Protein AF-A0A7J6TVJ0-F1 (afdb_monomer)

Organism: Perkinsus olseni (NCBI:txid32597)

Mean predicted aligned error: 6.68 Å

Solvent-accessible surface area (backbone atoms only — not comparable to full-atom values): 4917 Å² total; per-residue (Å²): 102,82,76,81,82,68,72,78,45,53,80,71,79,44,54,68,46,56,48,54,52,53,51,50,54,52,46,66,76,67,50,34,64,86,33,59,42,50,46,67,57,63,40,76,70,56,56,71,66,60,11,48,52,50,40,50,53,52,54,51,44,40,44,66,74,29,45,22,51,72,48,77,48,66,88,59,66,79,65,60,78,74,112

Sequence (83 aa):
MCRVGASDYQIRGVSTFMAEMLDAASIIQSADEHSLVIIDELGRGTSTEDGFGLAWHITKYIAAESRSFVLFATHFHELATLA

Secondary structure (DSSP, 8-state):
-----SHHHHTTT--HHHHHHHHHHHHHHH--TT-EEEEESTTTTS-HHHHHHHHHHHHHHIIIII--EEEEE-S-HHHHTT-

InterPro domains:
  IPR000432 DNA mismatch repair protein MutS, C-terminal [PF00488] (2-82)
  IPR000432 DNA mismatch repair protein MutS, C-terminal [PS00486] (35-51)
  IPR000432 DNA mismatch repair protein MutS, C-terminal [SM00534] (1-83)
  IPR027417 P-loop containing nucleoside triphosphate hydrolase [G3DSA:3.40.50.300] (1-83)
  IPR027417 P-loop containing nucleoside triphosphate hydrolase [SSF52540] (1-82)
  IPR045076 DNA mismatch repair MutS [PTHR11361] (1-81)

Radius of gyration: 12.54 Å; Cα contacts (8 Å, |Δi|>4): 95; chains: 1; bounding box: 26×31×25 Å

Structure (mmCIF, N/CA/C/O backbone):
data_AF-A0A7J6TVJ0-F1
#
_entry.id   AF-A0A7J6TVJ0-F1
#
loop_
_atom_site.group_PDB
_atom_site.id
_atom_site.type_symbol
_atom_site.label_atom_id
_atom_site.label_alt_id
_atom_site.label_comp_id
_atom_site.label_asym_id
_atom_site.label_entity_id
_atom_site.label_seq_id
_atom_site.pdbx_PDB_ins_code
_atom_site.Cartn_x
_atom_site.Cartn_y
_atom_site.Cartn_z
_atom_site.occupancy
_atom_site.B_iso_or_equiv
_atom_site.auth_seq_id
_atom_site.auth_comp_id
_atom_site.auth_asym_id
_atom_site.auth_atom_id
_atom_site.pdbx_PDB_model_num
ATOM 1 N N . MET A 1 1 ? -6.380 9.441 4.290 1.00 47.91 1 MET A N 1
ATOM 2 C CA . MET A 1 1 ? -5.420 10.093 3.362 1.00 47.91 1 MET A CA 1
ATOM 3 C C . MET A 1 1 ? -5.646 9.486 1.980 1.00 47.91 1 MET A C 1
ATOM 5 O O . MET A 1 1 ? -5.845 8.281 1.918 1.00 47.91 1 MET A O 1
ATOM 9 N N . CYS A 1 2 ? -5.730 10.280 0.910 1.00 41.88 2 CYS A N 1
ATOM 10 C CA . CYS A 1 2 ? -6.058 9.796 -0.442 1.00 41.88 2 CYS A CA 1
ATOM 11 C C . CYS A 1 2 ? -4.851 9.994 -1.376 1.00 41.88 2 CYS A C 1
ATOM 13 O O . CYS A 1 2 ? -4.259 11.073 -1.357 1.00 41.88 2 CYS A O 1
ATOM 15 N N . ARG A 1 3 ? -4.482 8.968 -2.158 1.00 56.84 3 ARG A N 1
ATOM 16 C CA . ARG A 1 3 ? -3.367 8.980 -3.122 1.00 56.84 3 ARG A CA 1
ATOM 17 C C . ARG A 1 3 ? -3.902 9.229 -4.533 1.00 56.84 3 ARG A C 1
ATOM 19 O O . ARG A 1 3 ? -4.670 8.422 -5.038 1.00 56.84 3 ARG A O 1
ATOM 26 N N . VAL A 1 4 ? -3.449 10.303 -5.183 1.00 49.34 4 VAL A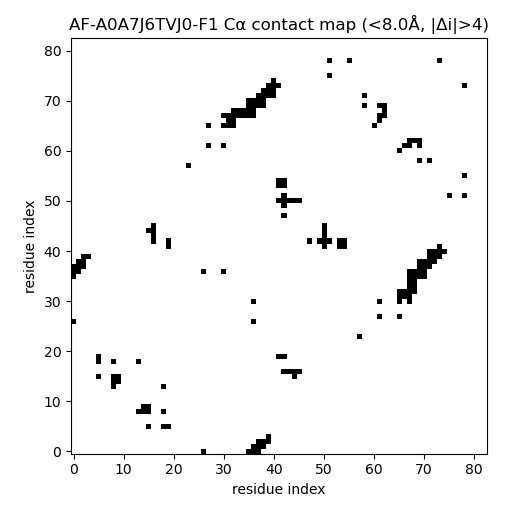 N 1
ATOM 27 C CA . VAL A 1 4 ? -3.657 10.554 -6.620 1.00 49.34 4 VAL A CA 1
ATOM 28 C C . VAL A 1 4 ? -2.351 11.096 -7.216 1.00 49.34 4 VAL A C 1
ATOM 30 O O . VAL A 1 4 ? -2.040 12.268 -7.056 1.00 49.34 4 VAL A O 1
ATOM 33 N N . GLY A 1 5 ? -1.600 10.241 -7.923 1.00 53.16 5 GLY A N 1
ATOM 34 C CA . GLY A 1 5 ? -0.529 10.647 -8.851 1.00 53.16 5 GLY A CA 1
ATOM 35 C C . GLY A 1 5 ? 0.873 10.904 -8.268 1.00 53.16 5 GLY A C 1
ATOM 36 O O . GLY A 1 5 ? 1.041 11.514 -7.223 1.00 53.16 5 GLY A O 1
ATOM 37 N N . ALA A 1 6 ? 1.904 10.454 -8.998 1.00 55.81 6 ALA A N 1
ATOM 38 C CA . ALA A 1 6 ? 3.324 10.509 -8.615 1.00 55.81 6 ALA A CA 1
ATOM 39 C C . ALA A 1 6 ? 4.094 11.744 -9.144 1.00 55.81 6 ALA A C 1
ATOM 41 O O . ALA A 1 6 ? 5.320 11.805 -9.032 1.00 55.81 6 ALA A O 1
ATOM 42 N N . SER A 1 7 ? 3.401 12.710 -9.754 1.00 51.75 7 SER A N 1
ATOM 43 C CA . SER A 1 7 ? 4.038 13.818 -10.482 1.00 51.75 7 SER A CA 1
ATOM 44 C C . SER A 1 7 ? 4.833 14.775 -9.582 1.00 51.75 7 SER A C 1
ATOM 46 O O . SER A 1 7 ? 5.858 15.300 -10.013 1.00 51.75 7 SER A O 1
ATOM 48 N N . ASP A 1 8 ? 4.424 14.965 -8.323 1.00 55.09 8 ASP A N 1
ATOM 49 C CA . ASP A 1 8 ? 5.051 15.951 -7.425 1.00 55.09 8 ASP A CA 1
ATOM 50 C C . ASP A 1 8 ? 6.438 15.519 -6.906 1.00 55.09 8 ASP A C 1
ATOM 52 O O . ASP A 1 8 ? 7.295 16.363 -6.625 1.00 55.09 8 ASP A O 1
ATOM 56 N N . TYR A 1 9 ? 6.705 14.210 -6.815 1.00 55.38 9 TYR A N 1
ATOM 57 C CA . TYR A 1 9 ? 7.983 13.681 -6.315 1.00 55.38 9 TYR A CA 1
ATOM 58 C C . TYR A 1 9 ? 9.062 13.554 -7.395 1.00 55.38 9 TYR A C 1
ATOM 60 O O . TYR A 1 9 ? 10.250 13.652 -7.078 1.00 55.38 9 TYR A O 1
ATOM 68 N N . GLN A 1 10 ? 8.683 13.417 -8.671 1.00 51.12 10 GLN A N 1
ATOM 69 C CA . GLN A 1 10 ? 9.645 13.338 -9.779 1.00 51.12 10 GLN A CA 1
ATOM 70 C C . GLN A 1 10 ? 10.479 14.622 -9.913 1.00 51.12 10 GLN A C 1
ATOM 72 O O . GLN A 1 10 ? 11.665 14.560 -10.233 1.00 51.12 10 GLN A O 1
ATOM 77 N N . ILE A 1 11 ? 9.903 15.779 -9.568 1.00 55.75 11 ILE A N 1
ATOM 78 C CA . ILE A 1 11 ? 10.595 17.080 -9.560 1.00 55.75 11 ILE A CA 1
ATOM 79 C C . ILE A 1 11 ? 11.703 17.128 -8.483 1.00 55.75 11 ILE A C 1
ATOM 81 O O . ILE A 1 11 ? 12.646 17.909 -8.596 1.00 55.75 11 ILE A O 1
ATOM 85 N N . ARG A 1 12 ? 11.642 16.262 -7.459 1.00 62.75 12 ARG A N 1
ATOM 86 C CA . ARG A 1 12 ? 12.608 16.200 -6.345 1.00 62.75 12 ARG A CA 1
ATOM 87 C C . ARG A 1 12 ? 13.723 15.161 -6.531 1.00 62.75 12 ARG A C 1
ATOM 89 O O . ARG A 1 12 ? 14.477 14.922 -5.593 1.00 62.75 12 ARG A O 1
ATOM 96 N N . GLY A 1 13 ? 13.839 14.538 -7.707 1.00 74.12 13 GLY A N 1
ATOM 97 C CA . GLY A 1 13 ? 14.897 13.557 -7.997 1.00 74.12 13 GLY A CA 1
ATOM 98 C C . GLY A 1 13 ? 14.712 12.191 -7.323 1.00 74.12 13 GLY A C 1
ATOM 99 O O . GLY A 1 13 ? 15.658 11.411 -7.250 1.00 74.12 13 GLY A O 1
ATOM 100 N N . VAL A 1 14 ? 13.508 11.893 -6.831 1.00 78.31 14 VAL A N 1
ATOM 101 C CA . VAL A 1 14 ? 13.162 10.599 -6.227 1.00 78.31 14 VAL A CA 1
ATOM 102 C C . VAL A 1 14 ? 12.533 9.706 -7.297 1.00 78.31 14 VAL A C 1
ATOM 104 O O . VAL A 1 14 ? 11.702 10.171 -8.080 1.00 78.31 14 VAL A O 1
ATOM 107 N N . SER A 1 15 ? 12.924 8.427 -7.357 1.00 84.19 15 SER A N 1
ATOM 108 C CA . SER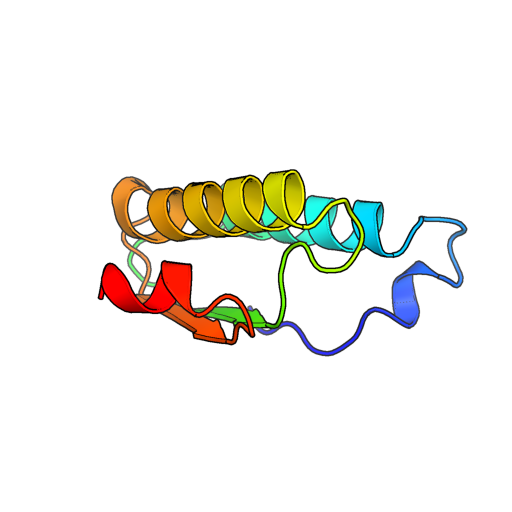 A 1 15 ? 12.298 7.488 -8.295 1.00 84.19 15 SER A CA 1
ATOM 109 C C . SER A 1 15 ? 10.819 7.313 -7.955 1.00 84.19 15 SER A C 1
ATOM 111 O O . SER A 1 15 ? 10.430 7.349 -6.787 1.00 84.19 15 SER A O 1
ATOM 113 N N . THR A 1 16 ? 9.983 7.089 -8.969 1.00 82.56 16 THR A N 1
ATOM 114 C CA . THR A 1 16 ? 8.545 6.870 -8.768 1.00 82.56 16 THR A CA 1
ATOM 115 C C . THR A 1 16 ? 8.288 5.756 -7.754 1.00 82.56 16 THR A C 1
ATOM 117 O O . THR A 1 16 ? 7.479 5.932 -6.854 1.00 82.56 16 THR A O 1
ATOM 120 N N . PHE A 1 17 ? 9.043 4.656 -7.827 1.00 85.94 17 PHE A N 1
ATOM 121 C CA . PHE A 1 17 ? 8.930 3.560 -6.867 1.00 85.94 17 PHE A CA 1
ATOM 122 C C . PHE A 1 17 ? 9.298 3.980 -5.435 1.00 85.94 17 PHE A C 1
ATOM 124 O O . PHE A 1 17 ? 8.577 3.666 -4.493 1.00 85.94 17 PHE A O 1
ATOM 131 N N . MET A 1 18 ? 10.392 4.726 -5.254 1.00 87.81 18 MET A N 1
ATOM 132 C CA . MET A 1 18 ? 10.801 5.190 -3.927 1.00 87.81 18 MET A CA 1
ATOM 133 C C . MET A 1 18 ? 9.770 6.149 -3.320 1.00 87.81 18 MET A C 1
ATOM 135 O O . MET A 1 18 ? 9.481 6.043 -2.131 1.00 87.81 18 MET A O 1
ATOM 139 N N . ALA A 1 19 ? 9.188 7.046 -4.121 1.00 85.88 19 ALA A N 1
ATOM 140 C CA . ALA A 1 19 ? 8.114 7.925 -3.663 1.00 85.88 19 ALA A CA 1
ATOM 141 C C . ALA A 1 19 ? 6.899 7.116 -3.173 1.00 85.88 19 ALA A C 1
ATOM 143 O O . ALA A 1 19 ? 6.410 7.349 -2.072 1.00 85.88 19 ALA A O 1
ATOM 144 N N . GLU A 1 20 ? 6.489 6.094 -3.930 1.00 87.06 20 GLU A N 1
ATOM 145 C CA . GLU A 1 20 ? 5.382 5.207 -3.551 1.00 87.06 20 GLU A CA 1
ATOM 146 C C . GLU A 1 20 ? 5.648 4.454 -2.237 1.00 87.06 20 GLU A C 1
ATOM 148 O O . GLU A 1 20 ? 4.740 4.297 -1.419 1.00 87.06 20 GLU A O 1
ATOM 153 N N . MET A 1 21 ? 6.888 4.012 -2.002 1.00 91.00 21 MET A N 1
ATOM 154 C CA . MET A 1 21 ? 7.262 3.333 -0.755 1.00 91.00 21 MET A CA 1
ATOM 155 C C . MET A 1 21 ? 7.307 4.281 0.446 1.00 91.00 21 MET A C 1
ATOM 157 O O . MET A 1 21 ? 6.931 3.887 1.550 1.00 91.00 21 MET A O 1
ATOM 161 N N . LEU A 1 22 ? 7.728 5.533 0.250 1.00 90.38 22 LEU A N 1
ATOM 162 C CA . LEU A 1 22 ? 7.697 6.551 1.305 1.00 90.38 22 LEU A CA 1
ATOM 163 C C . LEU A 1 22 ? 6.260 6.904 1.703 1.00 90.38 22 LEU A C 1
ATOM 165 O O . LEU A 1 22 ? 5.967 7.012 2.895 1.00 90.38 22 LEU A O 1
ATOM 169 N N . ASP A 1 23 ? 5.356 7.013 0.730 1.00 88.19 23 ASP A N 1
ATOM 170 C CA . ASP A 1 23 ? 3.934 7.235 0.995 1.00 88.19 23 ASP A CA 1
ATOM 171 C C . ASP A 1 23 ? 3.322 6.055 1.760 1.00 88.19 23 ASP A C 1
ATOM 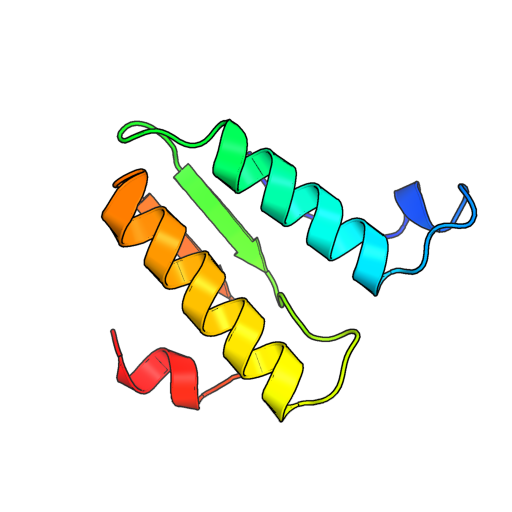173 O O . ASP A 1 23 ? 2.636 6.255 2.764 1.00 88.19 23 ASP A O 1
ATOM 177 N N . ALA A 1 24 ? 3.622 4.818 1.348 1.00 91.25 24 ALA A N 1
ATOM 178 C CA . ALA A 1 24 ? 3.179 3.621 2.061 1.00 91.25 24 ALA A CA 1
ATOM 179 C C . ALA A 1 24 ? 3.701 3.589 3.509 1.00 91.25 24 ALA A C 1
ATOM 181 O O . ALA A 1 24 ? 2.936 3.316 4.434 1.00 91.25 24 ALA A O 1
ATOM 182 N N . ALA A 1 25 ? 4.973 3.936 3.729 1.00 92.94 25 ALA A N 1
ATOM 183 C CA . ALA A 1 25 ? 5.555 4.026 5.066 1.00 92.94 25 ALA A CA 1
ATOM 184 C C . ALA A 1 25 ? 4.891 5.112 5.931 1.00 92.94 25 ALA A C 1
ATOM 186 O O . ALA A 1 25 ? 4.749 4.932 7.141 1.00 92.94 25 ALA A O 1
ATOM 187 N N . SER A 1 26 ? 4.474 6.229 5.329 1.00 92.25 26 SER A N 1
ATOM 188 C CA . SER A 1 26 ? 3.731 7.292 6.016 1.00 92.25 26 SER A CA 1
ATOM 189 C C . SER A 1 26 ? 2.331 6.829 6.431 1.00 92.25 26 SER A C 1
ATOM 191 O O . SER A 1 26 ? 1.915 7.046 7.571 1.00 92.25 26 SER A O 1
ATOM 193 N N . ILE A 1 27 ? 1.625 6.119 5.543 1.00 91.88 27 ILE A N 1
ATOM 194 C CA . ILE A 1 27 ? 0.318 5.519 5.846 1.00 91.88 27 ILE A CA 1
ATOM 195 C C . ILE A 1 27 ? 0.451 4.527 7.003 1.00 91.88 27 ILE A C 1
ATOM 197 O O . ILE A 1 27 ? -0.283 4.641 7.975 1.00 91.88 27 ILE A O 1
ATOM 201 N N . ILE A 1 28 ? 1.416 3.607 6.943 1.00 93.06 28 ILE A N 1
ATOM 202 C CA . ILE A 1 28 ? 1.641 2.606 7.999 1.00 93.06 28 ILE A CA 1
ATOM 203 C C . ILE A 1 28 ? 1.890 3.262 9.366 1.00 93.06 28 ILE A C 1
ATOM 205 O O . ILE A 1 28 ? 1.403 2.771 10.377 1.00 93.06 28 IL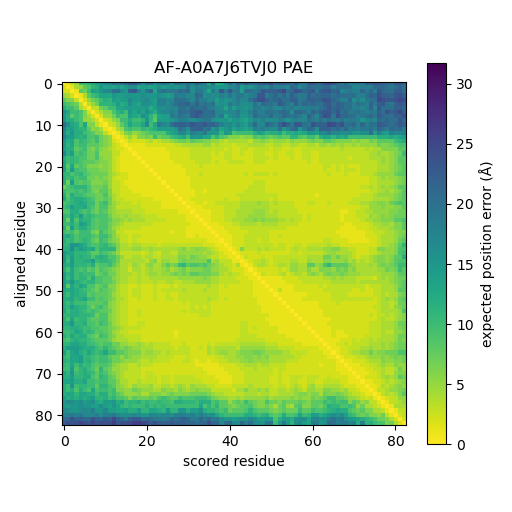E A O 1
ATOM 209 N N . GLN A 1 29 ? 2.633 4.371 9.409 1.00 93.75 29 GLN A N 1
ATOM 210 C CA . GLN A 1 29 ? 2.943 5.069 10.661 1.00 93.75 29 GLN A CA 1
ATOM 211 C C . GLN A 1 29 ? 1.774 5.879 11.235 1.00 93.75 29 GLN A C 1
ATOM 213 O O . GLN A 1 29 ? 1.799 6.207 12.418 1.00 93.75 29 GLN A O 1
ATOM 218 N N . SER A 1 30 ? 0.791 6.248 10.411 1.00 92.44 30 SER A N 1
ATOM 219 C CA . SER A 1 30 ? -0.287 7.168 10.801 1.00 92.44 30 SER A CA 1
ATOM 220 C C . SER A 1 30 ? -1.675 6.535 10.847 1.00 92.44 30 SER A C 1
ATOM 222 O O . SER A 1 30 ? -2.562 7.096 11.484 1.00 92.44 30 SER A O 1
ATOM 224 N N . ALA A 1 31 ? -1.880 5.402 10.176 1.00 94.69 31 ALA A N 1
ATOM 225 C CA . ALA A 1 31 ? -3.175 4.749 10.087 1.00 94.69 31 ALA A CA 1
ATOM 226 C C . ALA A 1 31 ? -3.563 4.071 11.408 1.00 94.69 31 ALA A C 1
ATOM 228 O O . ALA A 1 31 ? -2.783 3.325 12.004 1.00 94.69 31 ALA A O 1
ATOM 229 N N . ASP A 1 32 ? -4.809 4.297 11.809 1.00 93.62 32 ASP A N 1
ATOM 230 C CA . ASP A 1 32 ? -5.457 3.725 12.987 1.00 93.62 32 ASP A CA 1
ATOM 231 C C . ASP A 1 32 ? -6.805 3.075 12.621 1.00 93.62 32 ASP A C 1
ATOM 233 O O . ASP A 1 32 ? -7.224 3.052 11.458 1.00 93.62 32 ASP A O 1
ATOM 237 N N . GLU A 1 33 ? -7.523 2.556 13.612 1.00 96.06 33 GLU A N 1
ATOM 238 C CA . GLU A 1 33 ? -8.790 1.841 13.411 1.00 96.06 33 GLU A CA 1
ATOM 239 C C . GLU A 1 33 ? -9.941 2.732 12.908 1.00 96.06 33 GLU A C 1
ATOM 241 O O . GLU A 1 33 ? -10.973 2.233 12.457 1.00 96.06 33 GLU A O 1
ATOM 246 N N . HIS A 1 34 ? -9.774 4.056 12.952 1.00 95.44 34 HIS A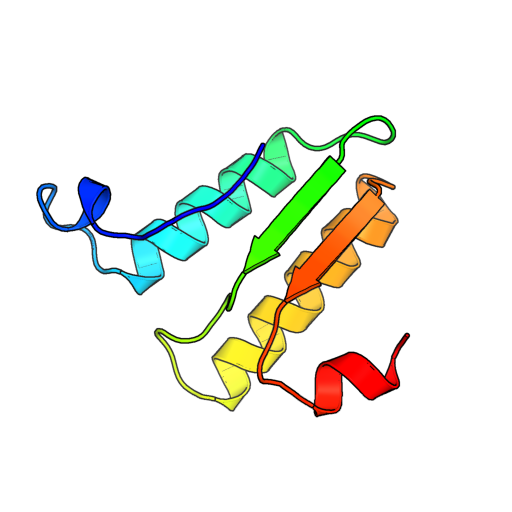 N 1
ATOM 247 C CA . HIS A 1 34 ? -10.740 5.034 12.443 1.00 95.44 34 HIS A CA 1
ATOM 248 C C . HIS A 1 34 ? -10.363 5.569 11.057 1.00 95.44 34 HIS A C 1
ATOM 250 O O . HIS A 1 34 ? -11.087 6.381 10.472 1.00 95.44 34 HIS A O 1
ATOM 256 N N . SER A 1 35 ? -9.238 5.111 10.513 1.00 94.69 35 SER A N 1
ATOM 257 C CA . SER A 1 35 ? -8.715 5.568 9.238 1.00 94.69 35 SER A CA 1
ATOM 258 C C . SER A 1 35 ? -9.377 4.858 8.053 1.00 94.69 35 SER A C 1
ATOM 260 O O . SER A 1 35 ? -9.552 3.639 8.032 1.00 94.69 35 SER A O 1
ATOM 262 N N . LEU A 1 36 ? -9.677 5.643 7.015 1.00 94.38 36 LEU A N 1
ATOM 263 C CA . LEU A 1 36 ? -9.923 5.152 5.660 1.00 94.38 36 LEU A CA 1
ATOM 264 C C . LEU A 1 36 ? -8.623 5.257 4.858 1.00 94.38 36 LEU A C 1
ATOM 266 O O . LEU A 1 36 ? -8.134 6.363 4.578 1.00 94.38 36 LEU A O 1
ATOM 270 N N . VAL A 1 37 ? -8.082 4.103 4.485 1.00 92.19 37 VAL A N 1
ATOM 271 C CA . VAL A 1 37 ? -6.864 3.973 3.686 1.00 92.19 37 VAL A CA 1
ATOM 272 C C . VAL A 1 37 ? -7.250 3.596 2.262 1.00 92.19 37 VAL A C 1
ATOM 274 O O . VAL A 1 37 ? -7.925 2.598 2.033 1.00 92.19 37 VAL A O 1
ATOM 277 N N . ILE A 1 38 ? -6.823 4.408 1.297 1.00 92.25 38 ILE A N 1
ATOM 278 C CA . ILE A 1 38 ? -7.063 4.171 -0.127 1.00 92.25 38 ILE A CA 1
ATOM 279 C C . ILE A 1 38 ? -5.710 4.017 -0.802 1.00 92.25 38 ILE A C 1
ATOM 281 O O . ILE A 1 38 ? -4.862 4.908 -0.710 1.00 92.25 38 ILE A O 1
ATOM 285 N N . ILE A 1 39 ? -5.520 2.894 -1.479 1.00 89.50 39 ILE A N 1
ATOM 286 C CA . ILE A 1 39 ? -4.286 2.573 -2.181 1.00 89.50 39 ILE A CA 1
ATOM 287 C C . ILE A 1 39 ? -4.630 2.239 -3.630 1.00 89.50 39 ILE A C 1
ATOM 289 O O . ILE A 1 39 ? -5.537 1.454 -3.894 1.00 89.50 39 ILE A O 1
ATOM 293 N N . ASP A 1 40 ? -3.887 2.840 -4.554 1.00 89.12 40 ASP A N 1
ATOM 294 C CA . ASP A 1 40 ? -4.066 2.693 -5.996 1.00 89.12 40 ASP A CA 1
ATOM 295 C C . ASP A 1 40 ? -2.747 2.239 -6.634 1.00 89.12 40 ASP A C 1
ATOM 297 O O . ASP A 1 40 ? -1.720 2.916 -6.501 1.00 89.12 40 ASP A O 1
ATOM 301 N N . GLU A 1 41 ? -2.765 1.063 -7.260 1.00 86.56 41 GLU A N 1
ATOM 302 C CA . GLU A 1 41 ? -1.669 0.463 -8.031 1.00 86.56 41 GLU A CA 1
ATOM 303 C C . GLU A 1 41 ? -0.300 0.491 -7.319 1.00 86.56 41 GLU A C 1
ATOM 305 O O . GLU A 1 41 ? 0.718 0.943 -7.858 1.00 86.56 41 GLU A O 1
ATOM 310 N N . LEU A 1 42 ? -0.259 0.030 -6.063 1.00 87.31 42 LEU A N 1
ATOM 311 C CA . LEU A 1 42 ? 0.989 -0.116 -5.305 1.00 87.31 42 LEU A CA 1
ATOM 312 C C . LEU A 1 42 ? 1.864 -1.229 -5.902 1.00 87.31 42 LEU A C 1
ATOM 314 O O . LEU A 1 42 ? 1.374 -2.316 -6.186 1.00 87.31 42 LEU A O 1
ATOM 318 N N . GLY A 1 43 ? 3.165 -0.968 -6.056 1.00 84.62 43 GLY A N 1
ATOM 319 C CA . GLY A 1 43 ? 4.131 -1.977 -6.509 1.00 84.62 43 GLY A CA 1
ATOM 320 C C . GLY A 1 43 ? 4.366 -2.031 -8.023 1.00 84.62 43 GLY A C 1
ATOM 321 O O . GLY A 1 43 ? 5.182 -2.828 -8.471 1.00 84.62 43 GLY A O 1
ATOM 322 N N . ARG A 1 44 ? 3.748 -1.152 -8.825 1.00 84.25 44 ARG A N 1
ATOM 323 C CA . ARG A 1 44 ? 3.943 -1.105 -10.293 1.00 84.25 44 ARG A CA 1
ATOM 324 C C . ARG A 1 44 ? 5.368 -0.751 -10.749 1.00 84.25 44 ARG A C 1
ATOM 326 O O . ARG A 1 44 ? 5.716 -0.955 -11.904 1.00 84.25 44 ARG A O 1
ATOM 333 N N . GLY A 1 45 ? 6.160 -0.125 -9.875 1.00 82.38 45 GLY A N 1
ATOM 334 C CA . GLY A 1 45 ? 7.488 0.410 -10.196 1.00 82.38 45 GLY A CA 1
ATOM 335 C C . GLY A 1 45 ? 8.649 -0.576 -10.022 1.00 82.38 45 GLY A C 1
ATOM 336 O O . GLY A 1 45 ? 9.797 -0.145 -10.090 1.00 82.38 45 GLY A O 1
ATOM 337 N N . THR A 1 46 ? 8.369 -1.856 -9.755 1.00 87.44 46 THR A N 1
ATOM 338 C CA . THR A 1 46 ? 9.365 -2.917 -9.519 1.00 87.44 46 THR A CA 1
ATOM 339 C C . THR A 1 46 ? 8.996 -4.200 -10.284 1.00 87.44 46 THR A C 1
ATOM 341 O O . THR A 1 46 ? 8.082 -4.186 -11.109 1.00 87.44 46 THR A O 1
ATOM 344 N N . SER A 1 47 ? 9.726 -5.299 -10.066 1.00 89.81 47 SER A N 1
ATOM 345 C CA . SER A 1 47 ? 9.405 -6.610 -10.646 1.00 89.81 47 SER A CA 1
ATOM 346 C C . SER A 1 47 ? 7.988 -7.055 -10.255 1.00 89.81 47 SER A C 1
ATOM 348 O O . SER A 1 47 ? 7.492 -6.698 -9.190 1.00 89.81 47 SER A O 1
ATOM 350 N N . THR A 1 48 ? 7.313 -7.828 -11.109 1.00 85.69 48 THR A N 1
ATOM 351 C CA . THR A 1 48 ? 5.923 -8.251 -10.863 1.00 85.69 48 THR A CA 1
ATOM 352 C C . THR A 1 48 ? 5.784 -9.041 -9.559 1.00 85.69 48 THR A C 1
ATOM 354 O O . THR A 1 48 ? 4.854 -8.791 -8.798 1.00 85.69 48 THR A O 1
ATOM 357 N N . GLU A 1 49 ? 6.724 -9.946 -9.270 1.00 87.88 49 GLU A N 1
ATOM 358 C CA . GLU A 1 49 ? 6.708 -10.757 -8.046 1.00 87.88 49 GLU A CA 1
ATOM 359 C C . GLU A 1 49 ? 6.983 -9.912 -6.793 1.00 87.88 49 GLU A C 1
ATOM 361 O O . GLU A 1 49 ? 6.247 -10.023 -5.810 1.00 87.88 49 GLU A O 1
ATOM 366 N N . ASP A 1 50 ? 7.973 -9.012 -6.839 1.00 90.94 50 ASP A N 1
ATOM 367 C CA . ASP A 1 50 ? 8.269 -8.116 -5.711 1.00 90.94 50 ASP A CA 1
ATOM 368 C C . ASP A 1 50 ? 7.130 -7.116 -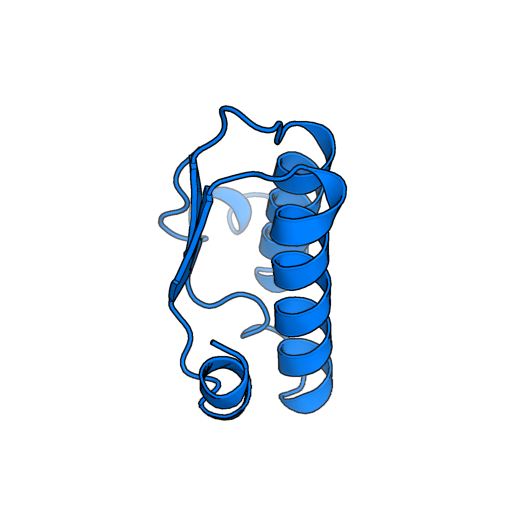5.484 1.00 90.94 50 ASP A C 1
ATOM 370 O O . ASP A 1 50 ? 6.760 -6.825 -4.346 1.00 90.94 50 ASP A O 1
ATOM 374 N N . GLY A 1 51 ? 6.560 -6.592 -6.570 1.00 90.44 51 GLY A N 1
ATOM 375 C CA . GLY A 1 51 ? 5.450 -5.648 -6.553 1.00 90.44 51 GLY A CA 1
ATOM 376 C C . GLY A 1 51 ? 4.207 -6.271 -5.935 1.00 90.44 51 GLY A C 1
ATOM 377 O O . GLY A 1 51 ? 3.613 -5.671 -5.038 1.00 90.44 51 GLY A O 1
ATOM 378 N N . PHE A 1 52 ? 3.875 -7.499 -6.344 1.00 90.31 52 PHE A N 1
ATOM 379 C CA . PHE A 1 52 ? 2.802 -8.286 -5.744 1.00 90.31 52 PHE A CA 1
ATOM 380 C C . PHE A 1 52 ? 3.063 -8.546 -4.258 1.00 90.31 52 PHE A C 1
ATOM 382 O O . PHE A 1 52 ? 2.202 -8.259 -3.428 1.00 90.31 52 PHE A O 1
ATOM 389 N N . GLY A 1 53 ? 4.255 -9.036 -3.904 1.00 91.56 53 GLY A N 1
ATOM 390 C CA . GLY A 1 53 ? 4.611 -9.340 -2.518 1.00 91.56 53 GLY A CA 1
ATOM 391 C C . GLY A 1 53 ? 4.516 -8.116 -1.604 1.00 91.56 53 GLY A C 1
ATOM 392 O O . GLY A 1 53 ? 3.924 -8.187 -0.524 1.00 91.56 53 GLY A O 1
ATOM 393 N N . LEU A 1 54 ? 5.030 -6.969 -2.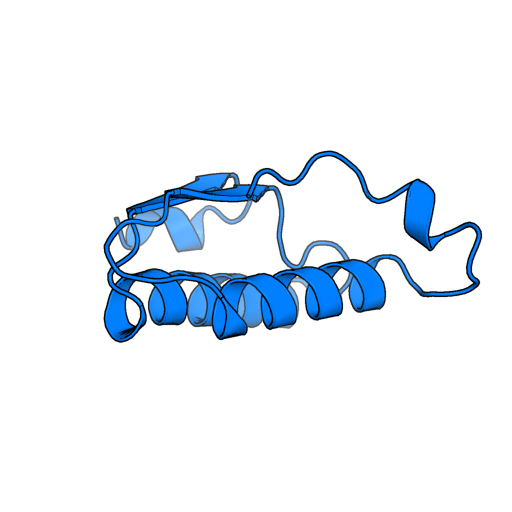053 1.00 92.06 54 LEU A N 1
ATOM 394 C CA . LEU A 1 54 ? 4.934 -5.703 -1.325 1.00 92.06 54 LEU A CA 1
ATOM 395 C C . LEU A 1 54 ? 3.483 -5.240 -1.188 1.00 92.06 54 LEU A C 1
ATOM 397 O O . LEU A 1 54 ? 3.039 -4.960 -0.074 1.00 92.06 54 LEU A O 1
ATOM 401 N N . ALA A 1 55 ? 2.737 -5.189 -2.294 1.00 91.06 55 ALA A N 1
ATOM 402 C CA . ALA A 1 55 ? 1.331 -4.794 -2.303 1.00 91.06 55 ALA A CA 1
ATOM 403 C C . ALA A 1 55 ? 0.492 -5.650 -1.345 1.00 91.06 55 ALA A C 1
ATOM 405 O O . ALA A 1 55 ? -0.279 -5.122 -0.537 1.00 91.06 55 ALA A O 1
ATOM 406 N N . TRP A 1 56 ? 0.703 -6.964 -1.400 1.00 89.75 56 TRP A N 1
ATOM 407 C CA . TRP A 1 56 ? 0.056 -7.956 -0.559 1.00 89.75 56 TRP A CA 1
ATOM 408 C C . TRP A 1 56 ? 0.338 -7.721 0.926 1.00 89.75 56 TRP A C 1
ATOM 410 O O . TRP A 1 56 ? -0.583 -7.523 1.725 1.00 89.75 56 TRP A O 1
ATOM 420 N N . HIS A 1 57 ? 1.615 -7.715 1.309 1.00 91.75 57 HIS A N 1
ATOM 421 C CA . HIS A 1 57 ? 1.999 -7.631 2.713 1.00 91.75 57 HIS A CA 1
ATOM 422 C C . HIS A 1 57 ? 1.666 -6.276 3.337 1.00 91.75 57 HIS A C 1
ATOM 424 O O . HIS A 1 57 ? 1.205 -6.249 4.477 1.00 91.75 57 HIS A O 1
ATOM 430 N N . ILE A 1 58 ? 1.827 -5.172 2.602 1.00 92.06 58 ILE A N 1
ATOM 431 C CA . ILE A 1 58 ? 1.499 -3.825 3.093 1.00 92.06 58 ILE A CA 1
ATOM 432 C C . ILE A 1 58 ? -0.004 -3.699 3.352 1.00 92.06 58 ILE A C 1
ATOM 434 O O . ILE A 1 58 ? -0.411 -3.293 4.440 1.00 92.06 58 ILE A O 1
ATOM 438 N N . THR A 1 59 ? -0.836 -4.094 2.387 1.00 90.31 59 THR A N 1
ATOM 439 C CA . THR A 1 59 ? -2.300 -4.003 2.513 1.00 90.31 59 THR A CA 1
ATOM 440 C C . THR A 1 59 ? -2.800 -4.867 3.665 1.00 90.31 59 THR A C 1
ATOM 442 O O . THR A 1 59 ? -3.572 -4.403 4.506 1.00 90.31 59 THR A O 1
ATOM 445 N N . LYS A 1 60 ? -2.303 -6.108 3.755 1.00 90.25 60 LYS 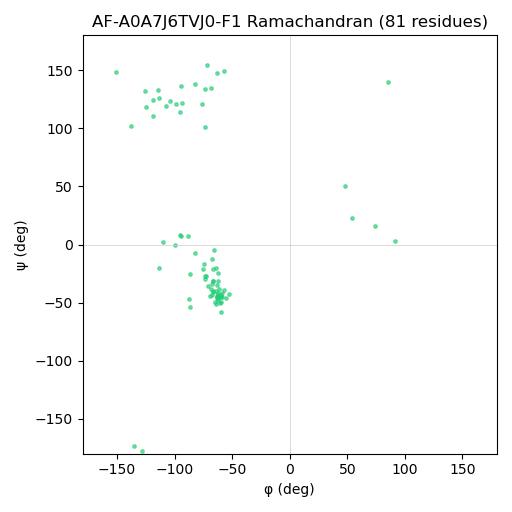A N 1
ATOM 446 C CA . LYS A 1 60 ? -2.647 -7.027 4.843 1.00 90.25 60 LYS A CA 1
ATOM 447 C C . LYS A 1 60 ? -2.211 -6.492 6.205 1.00 90.25 60 LYS A C 1
ATOM 449 O O . LYS A 1 60 ? -2.964 -6.620 7.165 1.00 90.25 60 LYS A O 1
ATOM 454 N N . TYR A 1 61 ? -1.020 -5.903 6.294 1.00 92.50 61 TYR A N 1
ATOM 455 C CA . TYR A 1 61 ? -0.516 -5.317 7.533 1.00 92.50 61 TYR A CA 1
ATOM 456 C C . TYR A 1 61 ? -1.412 -4.171 8.010 1.00 92.50 61 TYR A C 1
ATOM 458 O O . TYR A 1 61 ? -1.829 -4.172 9.161 1.00 92.50 61 TYR A O 1
ATOM 466 N N . ILE A 1 62 ? -1.780 -3.241 7.126 1.00 91.25 62 ILE A N 1
ATOM 467 C CA . ILE A 1 62 ? -2.648 -2.107 7.482 1.00 91.25 62 ILE A CA 1
ATOM 468 C C . ILE A 1 62 ? -4.031 -2.600 7.938 1.00 91.25 62 ILE A C 1
ATOM 470 O O . ILE A 1 62 ? -4.556 -2.141 8.951 1.00 91.25 62 ILE A O 1
ATOM 474 N N . ALA A 1 63 ? -4.612 -3.569 7.228 1.00 90.44 63 ALA A N 1
ATOM 475 C CA . ALA A 1 63 ? -5.918 -4.118 7.582 1.00 90.44 63 ALA A CA 1
ATOM 476 C C . ALA A 1 63 ? -5.903 -4.908 8.906 1.00 90.44 63 ALA A C 1
ATOM 478 O O . ALA A 1 63 ? -6.890 -4.893 9.637 1.00 90.44 63 ALA A O 1
ATOM 479 N N . ALA A 1 64 ? -4.806 -5.605 9.221 1.00 90.94 64 ALA A N 1
ATOM 480 C CA . ALA A 1 64 ? -4.709 -6.444 10.416 1.00 90.94 64 ALA A CA 1
ATOM 481 C C . ALA A 1 64 ? -4.228 -5.677 11.658 1.00 90.94 64 ALA A C 1
ATOM 483 O O . ALA A 1 64 ? -4.830 -5.816 12.721 1.00 90.94 64 ALA A O 1
ATOM 484 N N . GLU A 1 65 ? -3.165 -4.882 11.525 1.00 92.25 65 GLU A N 1
ATOM 485 C CA . GLU A 1 65 ? -2.493 -4.217 12.646 1.00 92.25 65 GLU A CA 1
ATOM 486 C C . GLU A 1 65 ? -3.149 -2.874 12.969 1.00 92.25 65 GLU A C 1
ATOM 488 O O . GLU A 1 65 ? -3.602 -2.655 14.090 1.00 92.25 65 GLU A O 1
ATOM 493 N N . SER A 1 66 ? -3.283 -1.997 11.969 1.00 89.19 66 SER A N 1
ATOM 494 C CA . SER A 1 66 ? -3.969 -0.710 12.143 1.00 89.19 66 SER A CA 1
ATOM 495 C C . SER A 1 66 ? -5.487 -0.868 12.212 1.00 89.19 66 SER A C 1
ATOM 497 O O . SER A 1 66 ? -6.170 0.053 12.646 1.00 89.19 66 SER A O 1
ATOM 499 N N . ARG A 1 67 ? -6.033 -2.018 11.782 1.00 91.50 67 ARG A N 1
ATOM 500 C CA . ARG A 1 67 ? -7.482 -2.308 11.721 1.00 91.50 67 ARG A CA 1
ATOM 501 C C . ARG A 1 67 ? -8.278 -1.262 10.935 1.00 91.50 67 ARG A C 1
ATOM 503 O O . ARG A 1 67 ? -9.482 -1.110 11.135 1.00 91.50 67 ARG A O 1
ATOM 510 N N . SER A 1 68 ? -7.600 -0.544 10.046 1.00 92.31 68 SER A N 1
ATOM 511 C CA . SER A 1 68 ? -8.185 0.498 9.213 1.00 92.31 68 SER A CA 1
ATOM 512 C C . SER A 1 68 ? -9.083 -0.111 8.142 1.00 92.31 68 SER A C 1
ATOM 514 O O . SER A 1 68 ? -8.857 -1.233 7.681 1.00 92.31 68 SER A O 1
ATOM 516 N N . PHE A 1 69 ? -10.064 0.655 7.667 1.00 92.94 69 PHE A N 1
ATOM 517 C CA . PHE A 1 69 ? -10.800 0.267 6.469 1.00 92.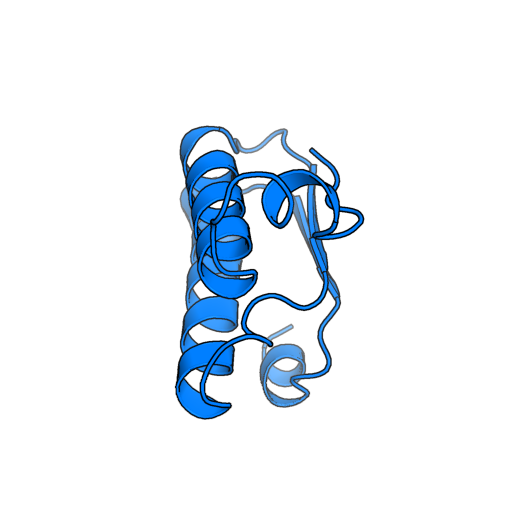94 69 PHE A CA 1
ATOM 518 C C . PHE A 1 69 ? -9.932 0.548 5.240 1.00 92.94 69 PHE A C 1
ATOM 520 O O . PHE A 1 69 ? -9.534 1.694 5.011 1.00 92.94 69 PHE A O 1
ATOM 527 N N . VAL A 1 70 ? -9.631 -0.488 4.455 1.00 92.31 70 VAL A N 1
ATOM 528 C CA . VAL A 1 70 ? -8.718 -0.393 3.309 1.00 92.31 70 VAL A CA 1
ATOM 529 C C . VAL A 1 70 ? -9.469 -0.619 2.001 1.00 92.31 70 VAL A C 1
ATOM 531 O O . VAL A 1 70 ? -10.119 -1.645 1.818 1.00 92.31 70 VAL A O 1
ATOM 534 N N . LEU A 1 71 ? -9.339 0.324 1.069 1.00 91.75 71 LEU A N 1
ATOM 535 C CA . LEU A 1 71 ? -9.716 0.159 -0.333 1.00 91.75 71 LEU A CA 1
ATOM 536 C C . LEU A 1 71 ? -8.447 0.047 -1.171 1.00 91.75 71 LEU A C 1
ATOM 538 O O . LEU A 1 71 ? -7.629 0.968 -1.191 1.00 91.75 71 LEU A O 1
ATOM 542 N N . PHE A 1 72 ? -8.293 -1.081 -1.857 1.00 90.12 72 PHE A N 1
ATOM 543 C CA . PHE A 1 72 ? -7.116 -1.392 -2.660 1.00 90.12 72 PHE A CA 1
ATOM 544 C C . PHE A 1 72 ? -7.520 -1.586 -4.125 1.00 90.12 72 PHE A C 1
ATOM 546 O O . PHE A 1 72 ? -8.193 -2.560 -4.457 1.00 90.12 72 PHE A O 1
ATOM 553 N N . ALA A 1 73 ? -7.131 -0.654 -4.994 1.00 90.00 73 ALA A N 1
ATOM 554 C CA . ALA A 1 73 ? -7.279 -0.780 -6.440 1.00 90.00 73 ALA A CA 1
ATOM 555 C C . ALA A 1 73 ? -5.985 -1.355 -7.026 1.00 90.00 73 ALA A C 1
ATOM 557 O O . ALA A 1 73 ? -4.903 -0.798 -6.831 1.00 90.00 73 ALA A O 1
ATOM 558 N N . THR A 1 74 ? -6.084 -2.498 -7.705 1.00 87.69 74 THR A N 1
ATOM 559 C CA . THR A 1 74 ? -4.917 -3.193 -8.250 1.00 87.69 74 THR A CA 1
ATOM 560 C C . THR A 1 74 ? -5.239 -3.990 -9.499 1.00 87.69 74 THR A C 1
ATOM 562 O O . THR A 1 74 ? -6.324 -4.557 -9.623 1.00 87.69 74 THR A O 1
ATOM 565 N N . HIS A 1 75 ? -4.254 -4.083 -10.388 1.00 85.06 75 HIS A N 1
ATOM 566 C CA . HIS A 1 75 ? -4.247 -5.022 -11.506 1.00 85.06 75 HIS A CA 1
ATOM 567 C C . HIS A 1 75 ? -3.778 -6.443 -11.130 1.00 85.06 75 HIS A C 1
ATOM 569 O O . HIS A 1 75 ? -3.861 -7.345 -11.967 1.00 85.06 75 HIS A O 1
ATOM 575 N N . PHE A 1 76 ? -3.283 -6.668 -9.905 1.00 82.88 76 PHE A N 1
ATOM 576 C CA . PHE A 1 76 ? -2.913 -8.001 -9.424 1.00 82.88 76 PHE A CA 1
ATOM 577 C C . PHE A 1 76 ? -4.173 -8.820 -9.124 1.00 82.88 76 PHE A C 1
ATOM 579 O O . PHE A 1 76 ? -4.807 -8.666 -8.080 1.00 82.88 76 PHE A O 1
ATOM 586 N N . HIS A 1 77 ? -4.548 -9.712 -10.039 1.00 79.62 77 HIS A N 1
ATOM 587 C CA . HIS A 1 77 ? -5.740 -10.549 -9.884 1.00 79.62 77 HIS A CA 1
ATOM 588 C C . HIS A 1 77 ? -5.596 -11.542 -8.724 1.00 79.62 77 HIS A C 1
ATOM 590 O O . HIS A 1 77 ? -6.572 -11.849 -8.044 1.00 79.62 77 HIS A O 1
ATOM 596 N N . GLU A 1 78 ? -4.374 -11.996 -8.452 1.00 73.56 78 GLU A N 1
ATOM 597 C CA . GLU A 1 78 ? -4.035 -12.910 -7.361 1.00 73.56 78 GLU A CA 1
ATOM 598 C C . GLU A 1 78 ? -4.333 -12.303 -5.979 1.00 73.56 78 GLU A C 1
ATOM 600 O O . GLU A 1 78 ? -4.589 -13.023 -5.011 1.00 73.56 78 GLU A O 1
ATOM 605 N N . LEU A 1 79 ? -4.354 -10.970 -5.888 1.00 69.25 79 LEU A N 1
ATOM 606 C CA . LEU A 1 79 ? -4.696 -10.224 -4.678 1.00 69.25 79 LEU A CA 1
ATOM 607 C C . LEU A 1 79 ? -6.205 -10.278 -4.383 1.00 69.25 79 LEU A C 1
ATOM 609 O O . LEU A 1 79 ? -6.600 -10.276 -3.218 1.00 69.25 79 LEU A O 1
ATOM 613 N N . ALA A 1 80 ? -7.043 -10.391 -5.420 1.00 64.69 80 ALA A N 1
ATOM 614 C CA . ALA A 1 80 ? -8.498 -10.461 -5.287 1.00 64.69 80 ALA A CA 1
ATOM 615 C C . ALA A 1 80 ? -8.988 -11.810 -4.734 1.00 64.69 80 ALA A C 1
ATOM 617 O O . ALA A 1 80 ? -10.023 -11.862 -4.078 1.00 64.69 80 ALA A O 1
ATOM 618 N N . THR A 1 81 ? -8.238 -12.897 -4.942 1.00 61.84 81 THR A N 1
ATOM 619 C CA . THR A 1 81 ? -8.569 -14.242 -4.426 1.00 61.84 81 THR A CA 1
ATOM 620 C C . THR A 1 81 ? -8.528 -14.376 -2.902 1.00 61.84 81 THR A C 1
ATOM 622 O O . THR A 1 81 ? -8.847 -15.439 -2.374 1.00 61.84 81 THR A O 1
ATOM 625 N N . LEU A 1 82 ? -8.121 -13.325 -2.195 1.00 52.53 82 LEU A N 1
ATOM 626 C CA . LEU A 1 82 ? -7.998 -13.294 -0.742 1.00 52.53 82 LEU A CA 1
ATOM 627 C C . LEU A 1 82 ? -9.043 -12.414 -0.038 1.00 52.53 82 LEU A C 1
ATOM 629 O O . LEU A 1 82 ? -8.979 -12.299 1.188 1.00 52.53 82 LEU A O 1
ATOM 633 N N . ALA A 1 83 ? -9.967 -11.814 -0.798 1.00 51.72 83 ALA A N 1
ATOM 634 C CA . ALA A 1 83 ? -11.119 -11.073 -0.281 1.00 51.72 83 ALA A CA 1
ATOM 635 C C . ALA A 1 83 ? -12.247 -12.000 0.200 1.00 51.72 83 ALA A C 1
ATOM 637 O O . ALA A 1 83 ? -12.486 -13.043 -0.453 1.00 51.72 83 ALA A O 1
#

Foldseek 3Di:
DDDDDQVVCVVVVDDSLRSLVVVLVVCLVPAALADEAEEAAAQPRDDPVVRCVCLQVSQVCCCPPRVYHYHYHHPPPVSVVVD

Nearest PDB structures (foldseek):
  8olx-assembly1_A  TM=9.629E-01  e=8.226E-08  Homo sapiens
  8r7v-assembly1_A  TM=9.432E-01  e=1.225E-07  Homo sapiens
  7ou0-assembly1_A  TM=9.148E-01  e=1.335E-06  Escherichia coli K-12
  7ou4-assembly1_A  TM=9.298E-01  e=2.592E-06  Escherichia coli
  8rz9-assembly1_B  TM=8.951E-01  e=6.563E-06  Homo sapiens

pLDDT: mean 82.22, std 14.64, range [41.88, 96.06]